Protein AF-T1C3U8-F1 (afdb_monomer_lite)

Sequence (90 aa):
LRFNQAYRLSARAETGAVHLDWSIAPGYYLYRDRTHFKALDAGVTLGKPAFPPGVVENDPYLGRLVVFYKHMDATLPFSAPRGCRCCIWR

Secondary structure (DSSP, 8-state):
--HHHHEEEEEEEETTEEEEEEEE-TT-EEESTT------STTPEE-PPB----EEEEETTTEEEEEEESEEEEEEEEE--TT-------

InterPro domains:
  IPR028250 Thiol:disulfide interchange protein DsbD, N-terminal domain [PF11412] (3-81)
  IPR036929 Thiol:disulfide interchange protein DsbD, N-terminal domain superfamily [G3DSA:2.60.40.1250] (1-85)
  IPR036929 Thiol:disulfide interchange protein DsbD, N-terminal domain superfamily [SSF74863] (1-80)

pLDDT: mean 83.16, std 13.17, range [35.41, 93.06]

Structure (mmCIF, N/CA/C/O backbone):
data_AF-T1C3U8-F1
#
_entry.id   AF-T1C3U8-F1
#
loop_
_atom_site.group_PDB
_atom_site.id
_atom_site.type_symbol
_atom_site.label_atom_id
_atom_site.label_alt_id
_atom_site.label_comp_id
_atom_site.label_asym_id
_atom_site.label_entity_id
_atom_site.label_seq_id
_atom_site.pdbx_PDB_ins_code
_atom_site.Cartn_x
_atom_site.Cartn_y
_atom_site.Cartn_z
_atom_site.occupancy
_atom_site.B_iso_or_equiv
_atom_site.auth_seq_id
_atom_site.auth_comp_id
_atom_site.auth_asym_id
_atom_site.auth_atom_id
_atom_site.pdbx_PDB_model_num
ATOM 1 N N . LEU A 1 1 ? -6.246 -0.438 -18.938 1.00 66.25 1 LEU A N 1
ATOM 2 C CA . LEU A 1 1 ? -7.288 -0.691 -17.909 1.00 66.25 1 LEU A CA 1
ATOM 3 C C . LEU A 1 1 ? -7.615 0.615 -17.192 1.00 66.25 1 LEU A C 1
ATOM 5 O O . LEU A 1 1 ? -6.726 1.456 -17.095 1.00 66.25 1 LEU A O 1
ATOM 9 N N . ARG A 1 2 ? -8.851 0.812 -16.699 1.00 76.81 2 ARG A N 1
ATOM 10 C CA . ARG A 1 2 ? -9.118 1.907 -15.740 1.00 76.81 2 ARG A CA 1
ATOM 11 C C . ARG A 1 2 ? -8.380 1.610 -14.428 1.00 76.81 2 ARG A C 1
ATOM 13 O O . ARG A 1 2 ? -8.183 0.444 -14.100 1.00 76.81 2 ARG A O 1
ATOM 20 N N . PHE A 1 3 ? -7.988 2.637 -13.674 1.00 75.50 3 PHE A N 1
ATOM 21 C CA . PHE A 1 3 ? -7.196 2.482 -12.442 1.00 75.50 3 PHE A CA 1
ATOM 22 C C . PHE A 1 3 ? -7.790 1.447 -11.466 1.00 75.50 3 PHE A C 1
ATOM 24 O O . PHE A 1 3 ? -7.106 0.519 -11.052 1.00 75.50 3 PHE A O 1
ATOM 31 N N . ASN A 1 4 ? -9.093 1.533 -11.190 1.00 75.94 4 ASN A N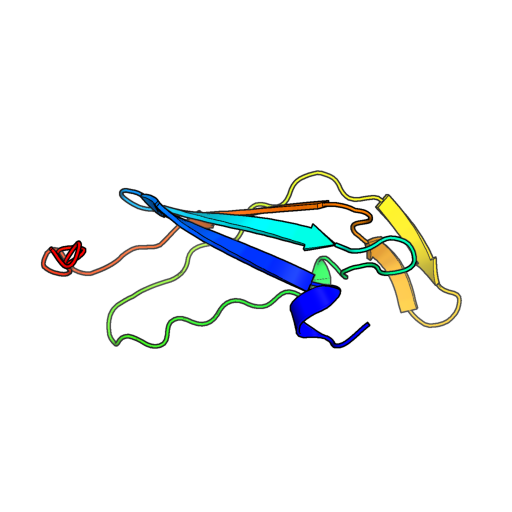 1
ATOM 32 C CA . ASN A 1 4 ? -9.821 0.607 -10.313 1.00 75.94 4 ASN A CA 1
ATOM 33 C C . ASN A 1 4 ? -9.926 -0.839 -10.842 1.00 75.94 4 ASN A C 1
ATOM 35 O O . ASN A 1 4 ? -10.231 -1.753 -10.083 1.00 75.94 4 ASN A O 1
ATOM 39 N N . GLN A 1 5 ? -9.697 -1.058 -12.139 1.00 81.00 5 GLN A N 1
ATOM 40 C CA . GLN A 1 5 ? -9.609 -2.395 -12.729 1.00 81.00 5 GLN A CA 1
ATOM 41 C C . GLN A 1 5 ? -8.183 -2.948 -12.677 1.00 81.00 5 GLN A C 1
ATOM 43 O O . GLN A 1 5 ? -8.016 -4.162 -12.629 1.00 81.00 5 GLN A O 1
ATOM 48 N N . ALA A 1 6 ? -7.173 -2.073 -12.701 1.00 82.56 6 ALA A N 1
ATOM 49 C CA . ALA A 1 6 ? -5.771 -2.459 -12.585 1.00 82.56 6 ALA A CA 1
ATOM 50 C C . ALA A 1 6 ? -5.358 -2.743 -11.133 1.00 82.56 6 ALA A C 1
ATOM 52 O O . ALA A 1 6 ? -4.502 -3.592 -10.914 1.00 82.56 6 ALA A O 1
ATOM 53 N N . TYR A 1 7 ? -5.981 -2.067 -10.162 1.00 87.75 7 TYR A N 1
ATOM 54 C CA . TYR A 1 7 ? -5.705 -2.210 -8.733 1.00 87.75 7 TYR A CA 1
ATOM 55 C C . TYR A 1 7 ? -7.007 -2.468 -7.977 1.00 87.75 7 TYR A C 1
ATOM 57 O O . TYR A 1 7 ? -7.697 -1.538 -7.551 1.00 87.75 7 TYR A O 1
ATOM 65 N N . ARG A 1 8 ? -7.374 -3.740 -7.833 1.00 90.50 8 ARG A N 1
ATOM 66 C CA . ARG A 1 8 ? -8.581 -4.131 -7.104 1.00 90.50 8 ARG A CA 1
ATOM 67 C C . ARG A 1 8 ? -8.224 -4.391 -5.644 1.00 90.50 8 ARG A C 1
ATOM 69 O O . ARG A 1 8 ? -7.550 -5.372 -5.360 1.00 90.50 8 ARG A O 1
ATOM 76 N N . LEU A 1 9 ? -8.688 -3.522 -4.750 1.00 90.44 9 LEU A N 1
ATOM 77 C CA . LEU A 1 9 ? -8.528 -3.657 -3.301 1.00 90.44 9 LEU A CA 1
ATOM 78 C C . LEU A 1 9 ? -9.719 -4.397 -2.683 1.00 90.44 9 LEU A C 1
ATOM 80 O O . LEU A 1 9 ? -10.868 -4.030 -2.928 1.00 90.44 9 LEU A O 1
ATOM 84 N N . SER A 1 10 ? -9.427 -5.368 -1.827 1.00 90.94 10 SER A N 1
ATOM 85 C CA . SER A 1 10 ? -10.369 -6.029 -0.927 1.00 90.94 10 SER A CA 1
ATOM 86 C C . SER A 1 10 ? -9.902 -5.815 0.510 1.00 90.94 10 SER A C 1
ATOM 88 O O . SER A 1 10 ? -8.749 -6.074 0.833 1.00 90.94 10 SER A O 1
ATOM 90 N N . ALA A 1 11 ? -10.785 -5.337 1.382 1.00 90.12 11 ALA A N 1
ATOM 91 C CA . ALA A 1 11 ? -10.462 -5.085 2.782 1.00 90.12 11 ALA A CA 1
ATOM 92 C C . ALA A 1 11 ? -11.331 -5.955 3.689 1.00 90.12 11 ALA A C 1
ATOM 94 O O . ALA A 1 11 ? -12.553 -6.000 3.533 1.00 90.12 11 ALA A O 1
ATOM 95 N N . ARG A 1 12 ? -10.708 -6.618 4.663 1.00 89.19 12 ARG A N 1
ATOM 96 C CA . ARG A 1 12 ? -11.386 -7.356 5.728 1.00 89.19 12 ARG A CA 1
ATOM 97 C C . ARG A 1 12 ? -10.923 -6.816 7.072 1.00 89.19 12 ARG A C 1
ATOM 99 O O . ARG A 1 12 ? -9.761 -6.955 7.438 1.00 89.19 12 ARG A O 1
ATOM 106 N N . ALA A 1 13 ? -11.843 -6.199 7.803 1.00 85.88 13 ALA A N 1
ATOM 107 C CA . ALA A 1 13 ? -11.592 -5.770 9.169 1.00 85.88 13 ALA A CA 1
ATOM 108 C C . ALA A 1 13 ? -11.826 -6.936 10.137 1.00 85.88 13 ALA A C 1
ATOM 110 O O . ALA A 1 13 ? -12.884 -7.564 10.121 1.00 85.88 13 ALA A O 1
ATOM 111 N N . GLU A 1 14 ? -10.844 -7.192 10.989 1.00 84.50 14 GLU A N 1
ATOM 112 C CA . GLU A 1 14 ? -10.898 -8.134 12.102 1.00 84.50 14 GLU A CA 1
ATOM 113 C C . GLU A 1 14 ? -10.655 -7.391 13.423 1.00 84.50 14 GLU A C 1
ATOM 115 O O . GLU A 1 14 ? -10.368 -6.190 13.461 1.00 84.50 14 GLU A O 1
ATOM 120 N N . THR A 1 15 ? -10.799 -8.089 14.547 1.00 82.56 15 THR A N 1
ATOM 121 C CA . THR A 1 15 ? -10.546 -7.513 15.871 1.00 82.56 15 THR A CA 1
ATOM 122 C C . THR A 1 15 ? -9.082 -7.099 16.019 1.00 82.56 15 THR A C 1
ATOM 124 O O . THR A 1 15 ? -8.212 -7.941 16.220 1.00 82.56 15 THR A O 1
ATOM 127 N N . GLY A 1 16 ? -8.828 -5.789 15.950 1.00 85.19 16 GLY A N 1
ATOM 128 C CA . GLY A 1 16 ? -7.513 -5.177 16.172 1.00 85.19 16 GLY A CA 1
ATOM 129 C C . GLY A 1 16 ? -6.629 -5.044 14.928 1.00 85.19 16 GLY A C 1
ATOM 130 O O . GLY A 1 16 ? -5.544 -4.472 15.021 1.00 85.19 16 GLY A O 1
ATOM 131 N N . ALA A 1 17 ? -7.067 -5.531 13.763 1.00 90.75 17 ALA A N 1
ATOM 132 C CA . ALA A 1 17 ? -6.326 -5.384 12.513 1.00 90.75 17 ALA A CA 1
ATOM 133 C C . ALA A 1 17 ? -7.245 -5.378 11.288 1.00 90.75 17 ALA A C 1
ATOM 135 O O . ALA A 1 17 ? -8.315 -5.979 11.287 1.00 90.75 17 ALA A O 1
ATOM 136 N N . VAL A 1 18 ? -6.808 -4.710 10.226 1.00 90.75 18 VAL A N 1
ATOM 137 C CA . VAL A 1 18 ? -7.424 -4.786 8.902 1.00 90.75 18 VAL A CA 1
ATOM 138 C C . VAL A 1 18 ? -6.470 -5.515 7.973 1.00 90.75 18 VAL A C 1
ATOM 140 O O . VAL A 1 18 ? -5.313 -5.121 7.834 1.00 90.75 18 VAL A O 1
ATOM 143 N N . HIS A 1 19 ? -6.967 -6.562 7.329 1.00 92.19 19 HIS A N 1
ATOM 144 C CA . HIS A 1 19 ? -6.274 -7.245 6.248 1.00 92.19 19 HIS A CA 1
ATOM 145 C C . HIS A 1 19 ? -6.699 -6.628 4.925 1.00 92.19 19 HIS A C 1
ATOM 147 O O . HIS A 1 19 ? -7.889 -6.454 4.653 1.00 92.19 19 HIS A O 1
ATOM 153 N N . LEU A 1 20 ? -5.715 -6.267 4.120 1.00 92.38 20 LEU A N 1
ATOM 154 C CA . LEU A 1 20 ? -5.884 -5.598 2.846 1.00 92.38 20 LEU A CA 1
ATOM 155 C C . LEU A 1 20 ? -5.236 -6.467 1.775 1.00 92.38 20 LEU A C 1
ATOM 157 O O . LEU A 1 20 ? -4.061 -6.804 1.879 1.00 92.38 20 LEU A O 1
ATOM 161 N N . ASP A 1 21 ? -6.012 -6.811 0.760 1.00 92.69 21 ASP A N 1
ATOM 162 C CA . ASP A 1 21 ? -5.606 -7.637 -0.369 1.00 92.69 21 ASP A CA 1
ATOM 163 C C . ASP A 1 21 ? -5.754 -6.808 -1.643 1.00 92.69 21 ASP A C 1
ATOM 165 O O . ASP A 1 21 ? -6.842 -6.313 -1.951 1.00 92.69 21 ASP A O 1
ATOM 169 N N . TRP A 1 22 ? -4.661 -6.616 -2.376 1.00 92.62 22 TRP A N 1
ATOM 170 C CA . TRP A 1 22 ? -4.699 -5.997 -3.695 1.00 92.62 22 TRP A CA 1
ATOM 171 C C . TRP A 1 22 ? -4.434 -7.032 -4.771 1.00 92.62 22 TRP A C 1
ATOM 173 O O . TRP A 1 22 ? -3.343 -7.586 -4.858 1.00 92.62 22 TRP A O 1
ATOM 183 N N . SER A 1 23 ? -5.389 -7.185 -5.682 1.00 92.75 23 SER A N 1
ATOM 184 C CA . SER A 1 23 ? -5.185 -7.858 -6.960 1.00 92.75 23 SER A CA 1
ATOM 185 C C . SER A 1 23 ? -4.736 -6.839 -8.011 1.00 92.75 23 SER A C 1
ATOM 187 O O . SER A 1 23 ? -5.475 -5.908 -8.351 1.00 92.75 23 SER A O 1
ATOM 189 N N . ILE A 1 24 ? -3.518 -7.017 -8.521 1.00 92.44 24 ILE A N 1
ATOM 190 C CA . ILE A 1 24 ? -2.858 -6.126 -9.479 1.00 92.44 24 ILE A CA 1
ATOM 191 C C . ILE A 1 24 ? -2.904 -6.774 -10.866 1.00 92.44 24 ILE A C 1
ATOM 193 O O . ILE A 1 24 ? -2.491 -7.919 -11.051 1.00 92.44 24 ILE A O 1
ATOM 197 N N . ALA A 1 25 ? -3.401 -6.048 -11.863 1.00 90.50 25 ALA A N 1
ATOM 198 C CA . ALA A 1 25 ? -3.469 -6.556 -13.226 1.00 90.50 25 ALA A CA 1
ATOM 199 C C . ALA A 1 25 ? -2.066 -6.779 -13.836 1.00 90.50 25 ALA A C 1
ATOM 201 O O . ALA A 1 25 ? -1.116 -6.072 -13.488 1.00 90.50 25 ALA A O 1
ATOM 202 N N . PRO A 1 26 ? -1.918 -7.719 -14.790 1.00 88.38 26 PRO A N 1
ATOM 203 C CA . PRO A 1 26 ? -0.659 -7.924 -15.501 1.00 88.38 26 PRO A CA 1
ATOM 204 C C . PRO A 1 26 ? -0.147 -6.633 -16.156 1.00 88.38 26 PRO A C 1
ATOM 206 O O . PRO A 1 26 ? -0.919 -5.897 -16.768 1.00 88.38 26 PRO A O 1
ATOM 209 N N . GLY A 1 27 ? 1.157 -6.371 -16.032 1.00 86.25 27 GLY A N 1
ATOM 210 C CA . GLY A 1 27 ? 1.799 -5.157 -16.554 1.00 86.25 27 GLY A CA 1
ATOM 211 C C . GLY A 1 27 ? 1.737 -3.940 -15.622 1.00 86.25 27 GLY A C 1
ATOM 212 O O . GLY A 1 27 ? 2.228 -2.879 -15.992 1.00 86.25 27 GLY A O 1
ATOM 213 N N . TYR A 1 28 ? 1.170 -4.088 -14.421 1.00 89.25 28 TYR A N 1
ATOM 214 C CA . TYR A 1 28 ? 1.123 -3.050 -13.391 1.00 89.25 28 TYR A CA 1
ATOM 215 C C . TYR A 1 28 ? 1.855 -3.497 -12.122 1.00 89.25 28 TYR A C 1
ATOM 217 O O . TYR A 1 28 ? 2.053 -4.692 -11.886 1.00 89.25 28 TYR A O 1
ATOM 225 N N . TYR A 1 29 ? 2.251 -2.524 -11.303 1.00 89.44 29 TYR A N 1
ATOM 226 C CA . TYR A 1 29 ? 2.961 -2.757 -10.050 1.00 89.44 29 TYR A CA 1
ATOM 227 C C . TYR A 1 29 ? 2.630 -1.683 -9.010 1.00 89.44 29 TYR A C 1
ATOM 229 O O . TYR A 1 29 ? 2.267 -0.556 -9.351 1.00 89.44 29 TYR A O 1
ATOM 237 N N . LEU A 1 30 ? 2.751 -2.044 -7.732 1.00 88.94 30 LEU A N 1
ATOM 238 C CA . LEU A 1 30 ? 2.582 -1.129 -6.601 1.00 88.94 30 LEU A CA 1
ATOM 239 C C . LEU A 1 30 ? 3.898 -0.951 -5.857 1.00 88.94 30 LEU A C 1
ATOM 241 O O . LEU A 1 30 ? 4.601 -1.920 -5.592 1.00 88.94 30 LEU A O 1
ATOM 245 N N . TYR A 1 31 ? 4.206 0.287 -5.481 1.00 89.69 31 TYR A N 1
ATOM 246 C CA . TYR A 1 31 ? 5.349 0.591 -4.628 1.00 89.69 31 TYR A CA 1
ATOM 247 C C . TYR A 1 31 ? 4.977 0.392 -3.161 1.00 89.69 31 TYR A C 1
ATOM 249 O O . TYR A 1 31 ? 4.042 1.027 -2.661 1.00 89.69 31 TYR A O 1
ATOM 257 N N . ARG A 1 32 ? 5.762 -0.415 -2.448 1.00 88.06 32 ARG A N 1
ATOM 258 C CA . ARG A 1 32 ? 5.602 -0.616 -1.005 1.00 88.06 32 ARG A CA 1
ATOM 259 C C . ARG A 1 32 ? 5.699 0.707 -0.250 1.00 88.06 32 ARG A C 1
ATOM 261 O O . ARG A 1 32 ? 4.790 1.067 0.489 1.00 88.06 32 ARG A O 1
ATOM 268 N N . ASP A 1 33 ? 6.772 1.455 -0.493 1.00 85.19 33 ASP A N 1
ATOM 269 C CA . ASP A 1 33 ? 7.110 2.657 0.278 1.00 85.19 33 ASP A CA 1
ATOM 270 C C . ASP A 1 33 ? 6.211 3.863 -0.027 1.00 85.19 33 ASP A C 1
ATOM 272 O O . ASP A 1 33 ? 6.226 4.844 0.709 1.00 85.19 33 ASP A O 1
ATOM 276 N N . ARG A 1 34 ? 5.397 3.793 -1.091 1.00 85.25 34 ARG A N 1
ATOM 277 C CA . ARG A 1 34 ? 4.402 4.828 -1.427 1.00 85.25 34 ARG A CA 1
ATOM 278 C C . ARG A 1 34 ? 2.987 4.470 -0.979 1.00 85.25 34 ARG A C 1
ATOM 280 O O . ARG A 1 34 ? 2.046 5.204 -1.278 1.00 85.25 34 ARG A O 1
ATOM 287 N N . THR A 1 35 ? 2.816 3.348 -0.285 1.00 85.88 35 THR A N 1
ATOM 288 C CA . THR A 1 35 ? 1.516 2.936 0.241 1.00 85.88 35 THR A CA 1
ATOM 289 C C . THR A 1 35 ? 1.318 3.538 1.629 1.00 85.88 35 THR A C 1
ATOM 291 O O . THR A 1 35 ? 1.968 3.137 2.594 1.00 85.88 35 THR A O 1
ATOM 294 N N . HIS A 1 36 ? 0.407 4.507 1.733 1.00 85.06 36 HIS A N 1
ATOM 295 C CA . HIS A 1 36 ? 0.089 5.199 2.981 1.00 85.06 36 HIS A CA 1
ATOM 296 C C . HIS A 1 36 ? -1.338 4.904 3.433 1.00 85.06 36 HIS A C 1
ATOM 298 O O . HIS A 1 36 ? -2.270 4.888 2.630 1.00 85.06 36 HIS A O 1
ATOM 304 N N . PHE A 1 37 ? -1.507 4.739 4.743 1.00 87.69 37 PHE A N 1
ATOM 305 C CA . PHE A 1 37 ? -2.803 4.523 5.374 1.00 87.69 37 PHE A CA 1
ATOM 306 C C . PHE A 1 37 ? -3.175 5.716 6.237 1.00 87.69 37 PHE A C 1
ATOM 308 O O . PHE A 1 37 ? -2.341 6.253 6.966 1.00 87.69 37 PHE A O 1
ATOM 315 N N . LYS A 1 38 ? -4.443 6.116 6.168 1.00 87.00 38 LYS A N 1
ATOM 316 C CA . LYS A 1 38 ? -4.994 7.193 6.983 1.00 87.00 38 LYS A CA 1
ATOM 317 C C . LYS A 1 38 ? -6.337 6.757 7.550 1.00 87.00 38 LYS A C 1
ATOM 319 O O . LYS A 1 38 ? -7.212 6.336 6.799 1.00 87.00 38 LYS A O 1
ATOM 324 N N . ALA A 1 39 ? -6.489 6.880 8.864 1.00 85.75 39 ALA A N 1
ATOM 325 C CA . ALA A 1 39 ? -7.782 6.749 9.516 1.00 85.75 39 ALA A CA 1
ATOM 326 C C . ALA A 1 39 ? -8.600 8.024 9.274 1.00 85.75 39 ALA A C 1
ATOM 328 O O . ALA A 1 39 ? -8.075 9.135 9.386 1.00 85.75 39 ALA A O 1
ATOM 329 N N . LEU A 1 40 ? -9.868 7.852 8.903 1.00 83.50 40 LEU A N 1
ATOM 330 C CA . LEU A 1 40 ? -10.807 8.959 8.707 1.00 83.50 40 LEU A CA 1
ATOM 331 C C . LEU A 1 40 ? -11.626 9.234 9.974 1.00 83.50 40 LEU A C 1
ATOM 333 O O . LEU A 1 40 ? -12.001 10.378 10.216 1.00 83.50 40 LEU A O 1
ATOM 337 N N . ASP A 1 41 ? -11.858 8.208 10.793 1.00 81.44 41 ASP A N 1
ATOM 338 C CA . ASP A 1 41 ? -12.635 8.308 12.024 1.00 81.44 41 ASP A CA 1
ATOM 339 C C . ASP A 1 41 ? -11.816 8.856 13.198 1.00 81.44 41 ASP A C 1
ATOM 341 O O . ASP A 1 41 ? -10.687 8.431 13.469 1.00 81.44 41 ASP A O 1
ATOM 345 N N . ALA A 1 42 ? -12.426 9.777 13.944 1.00 75.50 42 ALA A N 1
ATOM 346 C CA . ALA A 1 42 ? -11.842 10.329 15.157 1.00 75.50 42 ALA A CA 1
ATOM 347 C C . ALA A 1 42 ? -11.730 9.242 16.241 1.00 75.50 42 ALA A C 1
ATOM 349 O O . ALA A 1 42 ? -12.722 8.636 16.643 1.00 75.50 42 ALA A O 1
ATOM 350 N N . GLY A 1 43 ? -10.508 9.003 16.722 1.00 78.62 43 GLY A N 1
ATOM 351 C CA . GLY A 1 43 ? -10.208 8.008 17.757 1.00 78.62 43 GLY A CA 1
ATOM 352 C C . GLY A 1 43 ? -9.624 6.693 17.239 1.00 78.62 43 GLY A C 1
ATOM 353 O O . GLY A 1 43 ? -9.183 5.883 18.049 1.00 78.62 43 GLY A O 1
ATOM 354 N N . VAL A 1 44 ? -9.559 6.474 15.922 1.00 84.12 44 VAL A N 1
ATOM 355 C CA . VAL A 1 44 ? -8.862 5.308 15.361 1.00 84.12 44 VAL A CA 1
ATOM 356 C C . VAL A 1 44 ? -7.376 5.624 15.199 1.00 84.12 44 VAL A C 1
ATOM 358 O O . VAL A 1 44 ? -6.985 6.472 14.399 1.00 84.12 44 VAL A O 1
ATOM 361 N N . THR A 1 45 ? -6.536 4.901 15.934 1.00 86.31 45 THR A N 1
ATOM 362 C CA . THR A 1 45 ? -5.078 4.966 15.813 1.00 86.31 45 THR A CA 1
ATOM 363 C C . THR A 1 45 ? -4.593 3.790 14.982 1.00 86.31 45 THR A C 1
ATOM 365 O O . THR A 1 45 ? -4.774 2.632 15.361 1.00 86.31 45 THR A O 1
ATOM 368 N N . LEU A 1 46 ? -3.955 4.080 13.851 1.00 89.12 46 LEU A N 1
ATOM 369 C CA . LEU A 1 46 ? -3.326 3.062 13.016 1.00 89.12 46 LEU A CA 1
ATOM 370 C C . LEU A 1 46 ? -1.947 2.693 13.570 1.00 89.12 46 LEU A C 1
ATOM 372 O O . LEU A 1 46 ? -1.160 3.561 13.945 1.00 89.12 46 LEU A O 1
ATOM 376 N N . GLY A 1 47 ? -1.667 1.395 13.614 1.00 88.06 47 GLY A N 1
ATOM 377 C CA . GLY A 1 47 ? -0.351 0.850 13.909 1.00 88.06 47 GLY A CA 1
ATOM 378 C C . GLY A 1 47 ? 0.549 0.813 12.674 1.00 88.06 47 GLY A C 1
ATOM 379 O O . GLY A 1 47 ? 0.233 1.354 11.612 1.00 88.06 47 GLY A O 1
ATOM 380 N N . LYS A 1 48 ? 1.696 0.143 12.807 1.00 89.56 48 LYS A N 1
ATOM 381 C CA . LYS A 1 48 ? 2.635 -0.035 11.697 1.00 89.56 48 LYS A CA 1
ATOM 382 C C . LYS A 1 48 ? 2.102 -1.102 10.727 1.00 89.56 48 LYS A C 1
ATOM 384 O O . LYS A 1 48 ? 1.894 -2.231 11.172 1.00 89.56 48 LYS A O 1
ATOM 389 N N . PRO A 1 49 ? 1.919 -0.794 9.431 1.00 90.12 49 PRO A N 1
ATOM 390 C CA . PRO A 1 49 ? 1.525 -1.797 8.452 1.00 90.12 49 PRO A CA 1
ATOM 391 C C . PRO A 1 49 ? 2.625 -2.844 8.274 1.00 90.12 49 PRO A C 1
ATOM 393 O O . PRO A 1 49 ? 3.809 -2.519 8.134 1.00 90.12 49 PRO A O 1
ATOM 396 N N . ALA A 1 50 ? 2.216 -4.105 8.256 1.00 90.81 50 ALA A N 1
ATOM 397 C CA . ALA A 1 50 ? 3.041 -5.231 7.868 1.00 90.81 50 ALA A CA 1
ATOM 398 C C . ALA A 1 50 ? 2.758 -5.564 6.401 1.00 90.81 50 ALA A C 1
ATOM 400 O O . ALA A 1 50 ? 1.607 -5.731 6.010 1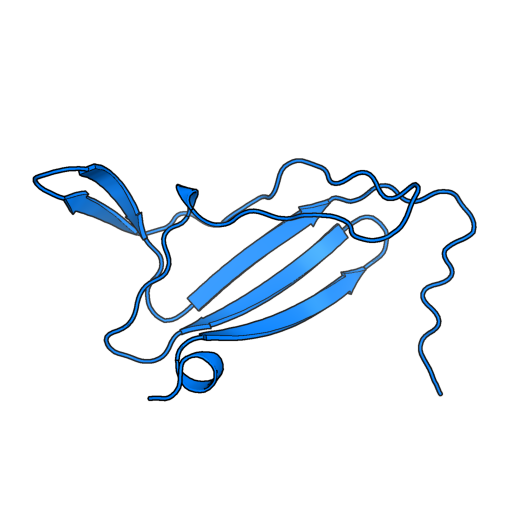.00 90.81 50 ALA A O 1
ATOM 401 N N . PHE A 1 51 ? 3.820 -5.661 5.606 1.00 88.62 51 PHE A N 1
ATOM 402 C CA . PHE A 1 51 ? 3.766 -6.064 4.203 1.00 88.62 51 PHE A CA 1
ATOM 403 C C . PHE A 1 51 ? 4.626 -7.318 4.018 1.00 88.62 51 PHE A C 1
ATOM 405 O O . PHE A 1 51 ? 5.658 -7.430 4.698 1.00 88.62 51 PHE A O 1
ATOM 412 N N . PRO A 1 52 ? 4.265 -8.222 3.094 1.00 88.50 52 PRO A N 1
ATOM 413 C CA . PRO A 1 52 ? 5.096 -9.352 2.724 1.00 88.50 52 PRO A CA 1
ATOM 414 C C . PRO A 1 52 ? 6.406 -8.872 2.078 1.00 88.50 52 PRO A C 1
ATOM 416 O O . PRO A 1 52 ? 6.544 -7.697 1.706 1.00 88.50 52 PRO A O 1
ATOM 419 N N . PRO A 1 53 ? 7.405 -9.759 1.943 1.00 87.25 53 PRO A N 1
ATOM 420 C CA . PRO A 1 53 ? 8.564 -9.465 1.114 1.00 87.25 53 PRO A CA 1
ATOM 421 C C . PRO A 1 53 ? 8.103 -9.191 -0.326 1.00 87.25 53 PRO A C 1
ATOM 423 O O . PRO A 1 53 ? 7.464 -10.034 -0.950 1.00 87.25 53 PRO A O 1
ATOM 426 N N . GLY A 1 54 ? 8.394 -7.993 -0.833 1.00 87.81 54 GLY A N 1
ATOM 427 C CA . GLY A 1 54 ? 8.164 -7.635 -2.234 1.00 87.81 54 GLY A CA 1
ATOM 428 C C . GLY A 1 54 ? 9.399 -7.877 -3.097 1.00 87.81 54 GLY A C 1
ATOM 429 O O . GLY A 1 54 ? 10.440 -8.324 -2.611 1.00 87.81 54 GLY A O 1
ATOM 430 N N . VAL A 1 55 ? 9.294 -7.545 -4.380 1.00 90.44 55 VAL A N 1
ATOM 431 C CA . VAL A 1 55 ? 10.408 -7.609 -5.331 1.00 90.44 55 VAL A CA 1
ATOM 432 C C . VAL A 1 55 ? 11.245 -6.345 -5.195 1.00 90.44 55 VAL A C 1
ATOM 434 O O . VAL A 1 55 ? 10.706 -5.242 -5.223 1.00 90.44 55 VAL A O 1
ATOM 437 N N . VAL A 1 56 ? 12.558 -6.495 -5.026 1.00 91.69 56 VAL A N 1
ATOM 438 C CA . VAL A 1 56 ? 13.477 -5.354 -5.014 1.00 91.69 56 VAL A CA 1
ATOM 439 C C . VAL A 1 56 ? 13.837 -5.012 -6.453 1.00 91.69 56 VAL A C 1
ATOM 441 O O . VAL A 1 56 ? 14.497 -5.797 -7.124 1.00 91.69 56 VAL A O 1
ATOM 444 N N . GLU A 1 57 ? 13.428 -3.834 -6.897 1.00 87.38 57 GLU A N 1
ATOM 445 C CA . GLU A 1 57 ? 13.799 -3.254 -8.184 1.00 87.38 57 GLU A CA 1
ATOM 446 C C . GLU A 1 57 ? 14.823 -2.144 -7.969 1.00 87.38 57 GLU A C 1
ATOM 448 O O . GLU A 1 57 ? 14.786 -1.434 -6.962 1.00 87.38 57 GLU A O 1
ATOM 453 N N . ASN A 1 58 ? 15.753 -1.994 -8.908 1.00 88.69 58 ASN A N 1
ATOM 454 C CA . ASN A 1 58 ? 16.736 -0.918 -8.867 1.00 88.69 58 ASN A CA 1
ATOM 455 C C . ASN A 1 58 ? 16.433 0.082 -9.978 1.00 88.69 58 ASN A C 1
ATOM 457 O O . ASN A 1 58 ? 16.773 -0.139 -11.139 1.00 88.69 58 ASN A O 1
ATOM 461 N N . ASP A 1 59 ? 15.781 1.175 -9.608 1.00 81.88 59 ASP A N 1
ATOM 462 C CA . ASP A 1 59 ? 15.473 2.256 -10.525 1.00 81.88 59 ASP A CA 1
ATOM 463 C C . ASP A 1 59 ? 16.666 3.232 -10.611 1.00 81.88 59 ASP A C 1
ATOM 465 O O . ASP A 1 59 ? 17.204 3.629 -9.574 1.00 81.88 59 ASP A O 1
ATOM 469 N N . PRO A 1 60 ? 17.091 3.660 -11.812 1.00 84.25 60 PRO A N 1
ATOM 470 C CA . PRO A 1 60 ? 18.245 4.548 -11.980 1.00 84.25 60 PRO A CA 1
ATOM 471 C C . PRO A 1 60 ? 18.126 5.910 -11.280 1.00 84.25 60 PRO A C 1
ATOM 473 O O . PRO A 1 60 ? 19.143 6.546 -11.015 1.00 84.25 60 PRO A O 1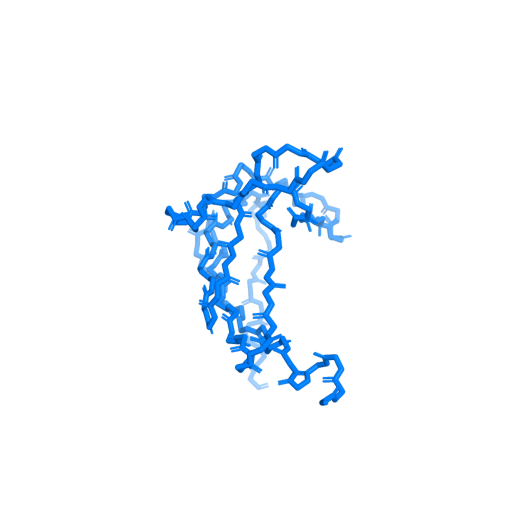
ATOM 476 N N . TYR A 1 61 ? 16.907 6.371 -10.994 1.00 84.62 61 TYR A N 1
ATOM 477 C CA . TYR A 1 61 ? 16.636 7.683 -10.406 1.00 84.62 61 TYR A CA 1
ATOM 478 C C . TYR A 1 61 ? 16.239 7.593 -8.933 1.00 84.62 61 TYR A C 1
ATOM 480 O O . TYR A 1 61 ? 16.562 8.476 -8.142 1.00 84.62 61 TYR A O 1
ATOM 488 N N . LEU A 1 62 ? 15.519 6.536 -8.564 1.00 80.19 62 LEU A N 1
ATOM 489 C CA . LEU A 1 62 ? 14.967 6.340 -7.223 1.00 80.19 62 LEU A CA 1
ATOM 490 C C . LEU A 1 62 ? 15.777 5.341 -6.377 1.00 80.19 62 LEU A C 1
ATOM 492 O O . LEU A 1 62 ? 15.571 5.256 -5.166 1.00 80.19 62 LEU A O 1
ATOM 496 N N . GLY A 1 63 ? 16.702 4.603 -6.991 1.00 87.38 63 GLY A N 1
ATOM 497 C CA . GLY A 1 63 ? 17.510 3.574 -6.349 1.00 87.38 63 GLY A CA 1
ATOM 498 C C . GLY A 1 63 ? 16.728 2.289 -6.079 1.00 87.38 63 GLY A C 1
ATOM 499 O O . GLY A 1 63 ? 15.842 1.896 -6.838 1.00 87.38 63 GLY A O 1
ATOM 500 N N . ARG A 1 64 ? 17.065 1.613 -4.975 1.00 88.69 64 ARG A N 1
ATOM 501 C CA . ARG A 1 64 ? 16.423 0.351 -4.580 1.00 88.69 64 ARG A CA 1
ATOM 502 C C . ARG A 1 64 ? 15.026 0.602 -4.023 1.00 88.69 64 ARG A C 1
ATOM 504 O O . ARG A 1 64 ? 14.883 1.199 -2.959 1.00 88.69 64 ARG A O 1
ATOM 511 N N . LEU A 1 65 ? 14.022 0.078 -4.712 1.00 91.00 65 LEU A N 1
ATOM 512 C CA . LEU A 1 65 ? 12.612 0.152 -4.355 1.00 91.00 65 LEU A CA 1
ATOM 513 C C . LEU A 1 65 ? 12.053 -1.247 -4.158 1.00 91.00 65 LEU A C 1
ATOM 515 O O . LEU A 1 65 ? 12.477 -2.189 -4.820 1.00 91.00 65 LEU A O 1
ATOM 519 N N . VAL A 1 66 ? 11.054 -1.376 -3.291 1.00 91.56 66 VAL A N 1
ATOM 520 C CA . VAL A 1 66 ? 10.278 -2.613 -3.185 1.00 91.56 66 VAL A CA 1
ATOM 521 C C . VAL A 1 66 ? 8.957 -2.440 -3.923 1.00 91.56 66 VAL A C 1
ATOM 523 O O . VAL A 1 66 ? 8.160 -1.558 -3.591 1.00 91.56 66 VAL A O 1
ATOM 526 N N . VAL A 1 67 ? 8.721 -3.295 -4.913 1.00 91.69 67 VAL A N 1
ATOM 527 C CA . VAL A 1 67 ? 7.501 -3.326 -5.718 1.00 91.69 67 VAL A CA 1
ATOM 528 C C . VAL A 1 67 ? 6.772 -4.659 -5.586 1.00 91.69 67 VAL A C 1
ATOM 530 O O . VAL A 1 67 ? 7.366 -5.704 -5.319 1.00 91.69 67 VAL A O 1
ATOM 533 N N . PHE A 1 68 ? 5.462 -4.622 -5.791 1.00 92.31 68 PHE A N 1
ATOM 534 C CA . PHE A 1 68 ? 4.604 -5.798 -5.826 1.00 92.31 68 PHE A CA 1
ATOM 535 C C . PHE A 1 68 ? 3.994 -5.964 -7.210 1.00 92.31 68 PHE A C 1
ATOM 537 O O . PHE A 1 68 ? 3.398 -5.031 -7.755 1.00 92.31 68 PHE A O 1
ATOM 544 N N . TYR A 1 69 ? 4.124 -7.173 -7.752 1.00 90.06 69 TYR A N 1
ATOM 545 C CA . TYR A 1 69 ? 3.519 -7.589 -9.011 1.00 90.06 69 TYR A CA 1
ATOM 546 C C . TYR A 1 69 ? 2.418 -8.601 -8.728 1.00 90.06 69 TYR A C 1
ATOM 548 O O . TYR A 1 69 ? 2.604 -9.496 -7.908 1.00 90.06 69 TYR A O 1
ATOM 556 N N 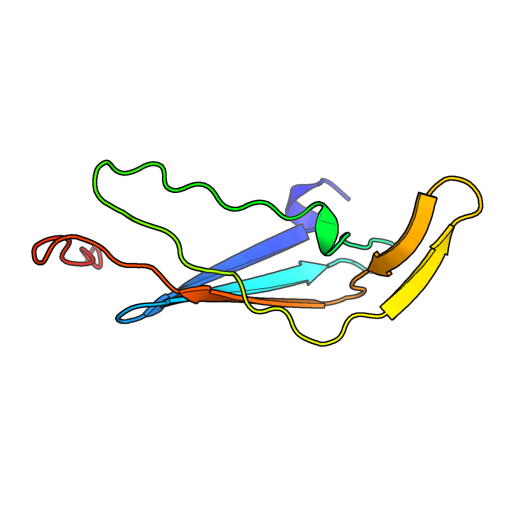. LYS A 1 70 ? 1.309 -8.512 -9.470 1.00 90.25 70 LYS A N 1
ATOM 557 C CA . LYS A 1 70 ? 0.125 -9.393 -9.388 1.00 90.25 70 LYS A CA 1
ATOM 558 C C . LYS A 1 70 ? -0.672 -9.298 -8.087 1.00 90.25 70 LYS A C 1
ATOM 560 O O . LYS A 1 70 ? -1.898 -9.292 -8.147 1.00 90.25 70 LYS A O 1
ATOM 565 N N . HIS A 1 71 ? -0.009 -9.229 -6.937 1.00 91.31 71 HIS A N 1
ATOM 566 C CA . HIS A 1 71 ? -0.666 -9.278 -5.640 1.00 91.31 71 HIS A CA 1
ATOM 567 C C . HIS A 1 71 ? 0.141 -8.577 -4.543 1.00 91.31 71 HIS A C 1
ATOM 569 O O . HIS A 1 71 ? 1.372 -8.579 -4.579 1.00 91.31 71 HIS A O 1
ATOM 575 N N . MET A 1 72 ? -0.560 -7.951 -3.598 1.00 91.69 72 MET A N 1
ATOM 576 C CA . MET A 1 72 ? 0.018 -7.360 -2.392 1.00 91.69 72 MET A CA 1
ATOM 577 C C . MET A 1 72 ? -0.927 -7.593 -1.216 1.00 91.69 72 MET A C 1
ATOM 579 O O . MET A 1 72 ? -2.056 -7.106 -1.237 1.00 91.69 72 MET A O 1
ATOM 583 N N . ASP A 1 73 ? -0.437 -8.259 -0.175 1.00 92.88 73 ASP A N 1
ATOM 584 C CA . ASP A 1 73 ? -1.092 -8.299 1.131 1.00 92.88 73 ASP A CA 1
ATOM 585 C C . ASP A 1 73 ? -0.583 -7.167 2.020 1.00 92.88 73 ASP A C 1
ATOM 587 O O . ASP A 1 73 ? 0.598 -6.817 2.002 1.00 92.88 73 ASP A O 1
ATOM 591 N N . ALA A 1 74 ? -1.446 -6.610 2.859 1.00 92.12 74 ALA A N 1
ATOM 592 C CA . ALA A 1 74 ? -1.012 -5.804 3.986 1.00 92.12 74 ALA A CA 1
ATOM 593 C C . ALA A 1 74 ? -1.882 -6.078 5.206 1.00 92.12 74 ALA A C 1
ATOM 595 O O . ALA A 1 74 ? -3.109 -6.073 5.129 1.00 92.12 74 ALA A O 1
ATOM 596 N N . THR A 1 75 ? -1.243 -6.247 6.358 1.00 93.06 75 THR A N 1
ATOM 597 C CA . THR A 1 75 ? -1.934 -6.277 7.645 1.00 93.06 75 THR A CA 1
ATOM 598 C C . THR A 1 75 ? -1.686 -4.954 8.343 1.00 93.06 75 THR A C 1
ATOM 600 O O . THR A 1 75 ? -0.543 -4.588 8.618 1.00 93.06 75 THR A O 1
ATOM 603 N N . LEU A 1 76 ? -2.757 -4.227 8.635 1.00 91.88 76 LEU A N 1
ATOM 604 C CA . LEU A 1 76 ? -2.715 -2.945 9.318 1.00 91.88 76 LEU A CA 1
ATOM 605 C C . LEU A 1 76 ? -3.356 -3.089 10.701 1.00 91.88 76 LEU A C 1
ATOM 607 O O . LEU A 1 76 ? -4.584 -3.081 10.807 1.00 91.88 76 LEU A O 1
ATOM 611 N N . PRO A 1 77 ? -2.556 -3.214 11.771 1.00 92.38 77 PRO A N 1
ATOM 612 C CA . PRO A 1 77 ? -3.075 -3.150 13.127 1.00 92.38 77 PRO A CA 1
ATOM 613 C C . PRO A 1 77 ? -3.754 -1.801 13.358 1.00 92.38 77 PRO A C 1
ATOM 615 O O . PRO A 1 77 ? -3.251 -0.768 12.911 1.00 92.38 77 PRO A O 1
ATOM 618 N N . PHE A 1 78 ? -4.866 -1.786 14.081 1.00 90.06 78 PHE A N 1
ATOM 619 C CA . PHE A 1 78 ? -5.508 -0.547 14.501 1.00 90.06 78 PHE A CA 1
ATOM 620 C C . PHE A 1 78 ? -6.030 -0.673 15.929 1.00 90.06 78 PHE A C 1
ATOM 622 O O . PHE A 1 78 ? -6.428 -1.744 16.382 1.00 90.06 78 PHE A O 1
ATOM 629 N N . SER A 1 79 ? -6.043 0.450 16.635 1.00 86.56 79 SER A N 1
ATOM 630 C CA . SER A 1 79 ? -6.690 0.592 17.930 1.00 86.56 79 SER A CA 1
ATOM 631 C C . SER A 1 79 ? -7.831 1.582 17.781 1.00 86.56 79 SER A C 1
ATOM 633 O O . SER A 1 79 ? -7.625 2.703 17.322 1.00 86.56 79 SER A O 1
ATOM 635 N N . ALA A 1 80 ? -9.036 1.161 18.141 1.00 78.88 80 ALA A N 1
ATOM 636 C CA . ALA A 1 80 ? -10.210 2.018 18.193 1.00 78.88 80 ALA A CA 1
ATOM 637 C C . ALA A 1 80 ? -10.752 2.033 19.630 1.00 78.88 80 ALA A C 1
ATOM 639 O O . ALA A 1 80 ? -10.640 1.022 20.336 1.00 78.88 80 ALA A O 1
ATOM 640 N N . PRO A 1 81 ? -11.349 3.145 20.092 1.00 72.56 81 PRO A N 1
ATOM 641 C CA . PRO A 1 81 ? -12.012 3.190 21.384 1.00 72.56 81 PRO A CA 1
ATOM 642 C C . PRO A 1 81 ? -13.062 2.079 21.474 1.00 72.56 81 PRO A C 1
ATOM 644 O O . PRO A 1 81 ? -13.796 1.802 20.519 1.00 72.56 81 PRO A O 1
ATOM 647 N N . ARG A 1 82 ? -13.120 1.426 22.643 1.00 56.56 82 ARG A N 1
ATOM 648 C CA . ARG A 1 82 ? -14.103 0.382 22.964 1.00 56.56 82 ARG A CA 1
ATOM 649 C C . ARG A 1 82 ? -15.510 0.957 22.768 1.00 56.56 82 ARG A C 1
ATOM 651 O O . ARG A 1 82 ? -16.006 1.673 23.628 1.00 56.56 82 ARG A O 1
ATOM 658 N N . GLY A 1 83 ? -16.124 0.685 21.618 1.00 56.56 83 GLY A N 1
ATOM 659 C CA . GLY A 1 83 ? -17.402 1.292 21.238 1.00 56.56 83 GLY A CA 1
ATOM 660 C C . GLY A 1 83 ? -17.656 1.362 19.734 1.00 56.56 83 GLY A C 1
ATOM 661 O O . GLY A 1 83 ? -18.819 1.365 19.335 1.00 56.56 83 GLY A O 1
ATOM 662 N N . CYS A 1 84 ? -16.611 1.318 18.897 1.00 53.22 84 CYS A N 1
ATOM 663 C CA . CYS A 1 84 ? -16.757 1.099 17.457 1.00 53.22 84 CYS A CA 1
ATOM 664 C C . CYS A 1 84 ? -17.171 -0.356 17.211 1.00 53.22 84 CYS A C 1
ATOM 666 O O . CYS A 1 84 ? -16.364 -1.208 16.842 1.00 53.22 84 CYS A O 1
ATOM 668 N N . ARG A 1 85 ? -18.443 -0.670 17.474 1.00 53.09 85 ARG A N 1
ATOM 669 C CA . ARG A 1 85 ? -19.061 -1.866 16.916 1.00 53.09 85 ARG A CA 1
ATOM 670 C C . ARG A 1 85 ? -18.896 -1.742 15.409 1.00 53.09 85 ARG A C 1
ATOM 672 O O . ARG A 1 85 ? -19.383 -0.783 14.818 1.00 53.09 85 ARG A O 1
ATOM 679 N N . CYS A 1 86 ? -18.172 -2.684 14.811 1.00 47.16 86 CYS A N 1
ATOM 680 C CA . CYS A 1 86 ? -18.271 -2.938 13.3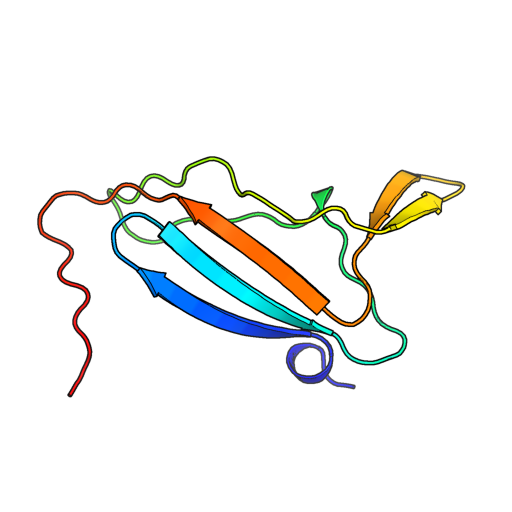87 1.00 47.16 86 CYS A CA 1
ATOM 681 C C . CYS A 1 86 ? -19.750 -3.247 13.139 1.00 47.16 86 CYS A C 1
ATOM 683 O O . CYS A 1 86 ? -20.219 -4.348 13.427 1.00 47.16 86 CYS A O 1
ATOM 685 N N . CYS A 1 87 ? -20.518 -2.231 12.747 1.00 43.19 87 CYS A N 1
ATOM 686 C CA . CYS A 1 87 ? -21.881 -2.405 12.291 1.00 43.19 87 CYS A CA 1
ATOM 687 C C . CYS A 1 87 ? -21.768 -3.135 10.958 1.00 43.19 87 CYS A C 1
ATOM 689 O O . CYS A 1 87 ? -21.675 -2.524 9.896 1.00 43.19 87 CYS A O 1
ATOM 691 N N . ILE A 1 88 ? -21.702 -4.462 11.045 1.00 43.38 88 ILE A N 1
ATOM 692 C CA . ILE A 1 88 ? -22.044 -5.365 9.959 1.00 43.38 88 ILE A CA 1
ATOM 693 C C . ILE A 1 88 ? -23.496 -5.020 9.633 1.00 43.38 88 ILE A C 1
ATOM 695 O O . ILE A 1 88 ? -24.412 -5.401 10.361 1.00 43.38 88 ILE A O 1
ATOM 699 N N . TRP A 1 89 ? -23.682 -4.183 8.614 1.00 35.41 89 TRP A N 1
ATOM 700 C CA . TRP A 1 89 ? -24.991 -3.891 8.054 1.00 35.41 89 TRP A CA 1
ATOM 701 C C . TRP A 1 89 ? -25.624 -5.222 7.631 1.00 35.41 89 TRP A C 1
ATOM 703 O O . TRP A 1 89 ? -25.031 -5.975 6.856 1.00 35.41 89 TRP A O 1
ATOM 713 N N . ARG A 1 90 ? -26.785 -5.520 8.217 1.00 36.75 90 ARG A N 1
ATOM 714 C CA . ARG A 1 90 ? -27.746 -6.502 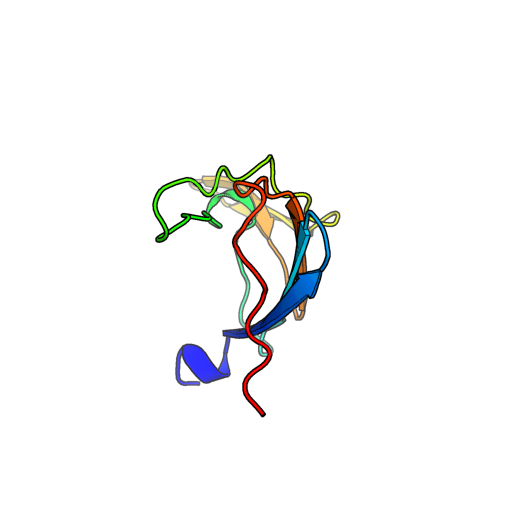7.712 1.00 36.75 90 ARG A CA 1
ATOM 715 C C . ARG A 1 90 ? -28.623 -5.821 6.672 1.00 36.75 90 ARG A C 1
ATOM 717 O O . ARG A 1 90 ? -28.945 -4.633 6.895 1.00 36.75 90 ARG A O 1
#

Organism: NCBI:txid410659

Foldseek 3Di:
DPPCVQWPWDWDDDVQKIKIKTFGDPPDKDWPVPDDDDDPDDQKDKDDKDWDQADWDQDPVPGTTGMHDRMIIIIIGIDGPPPPDPPPDD

Radius of gyration: 15.39 Å; chains: 1; bounding box: 46×20×41 Å